Protein AF-A0A9D5W1C6-F1 (afdb_monomer_lite)

Sequence (98 aa):
MKKLWIACAALAALLLAGCNEDRRTTWDHGEATKEIFASQIANPEAGKSNAPGAGLDGKAAERVIKTYQEGDDKTKQSGPAPAINLNLNSGGSQGSGQ

Radius of gyration: 28.52 Å; chains: 1; bounding box: 91×37×38 Å

Structure (mmCIF, N/CA/C/O backbone):
data_AF-A0A9D5W1C6-F1
#
_entry.id   AF-A0A9D5W1C6-F1
#
loop_
_atom_site.group_PDB
_atom_site.id
_atom_site.type_symbol
_atom_site.label_atom_id
_atom_site.label_alt_id
_atom_site.label_comp_id
_atom_site.label_asym_id
_atom_site.label_entity_id
_atom_site.label_seq_id
_atom_site.pdbx_PDB_ins_code
_atom_site.Cartn_x
_atom_site.Cartn_y
_atom_site.Cartn_z
_atom_site.occupancy
_atom_site.B_iso_or_equiv
_atom_site.auth_seq_id
_atom_site.auth_comp_id
_atom_site.auth_asym_id
_atom_site.auth_atom_id
_atom_site.pdbx_PDB_model_num
ATOM 1 N N . MET A 1 1 ? 59.633 8.986 -5.855 1.00 62.00 1 MET A N 1
ATOM 2 C CA . MET A 1 1 ? 58.925 8.362 -6.997 1.00 62.00 1 MET A CA 1
ATOM 3 C C . MET A 1 1 ? 58.059 7.172 -6.578 1.00 62.00 1 MET A C 1
ATOM 5 O O . MET A 1 1 ? 56.850 7.321 -6.593 1.00 62.00 1 MET A O 1
ATOM 9 N N . LYS A 1 2 ? 58.609 6.036 -6.113 1.00 72.88 2 LYS A N 1
ATOM 10 C CA . LYS A 1 2 ? 57.812 4.827 -5.775 1.00 72.88 2 LYS A CA 1
ATOM 11 C C . LYS A 1 2 ? 56.730 5.040 -4.696 1.00 72.88 2 LYS A C 1
ATOM 13 O O . LYS A 1 2 ? 55.633 4.517 -4.818 1.00 72.88 2 LYS A O 1
ATOM 18 N N . LYS A 1 3 ? 57.009 5.870 -3.682 1.00 76.62 3 LYS A N 1
ATOM 19 C CA . LYS A 1 3 ? 56.049 6.209 -2.611 1.00 76.62 3 LYS A CA 1
ATOM 20 C C . LYS A 1 3 ? 54.852 7.043 -3.103 1.00 76.62 3 LYS A C 1
ATOM 22 O O . LYS A 1 3 ? 53.752 6.868 -2.602 1.00 76.62 3 LYS A O 1
ATOM 27 N N . LEU A 1 4 ? 55.064 7.896 -4.111 1.00 81.19 4 LEU A N 1
ATOM 28 C CA . LEU A 1 4 ? 53.998 8.683 -4.750 1.00 81.19 4 LEU A CA 1
ATOM 29 C C . LEU A 1 4 ? 53.063 7.793 -5.576 1.00 81.19 4 LEU A C 1
ATOM 31 O O . LEU A 1 4 ? 51.855 7.975 -5.534 1.00 81.19 4 LEU A O 1
ATOM 35 N N . TRP A 1 5 ? 53.609 6.786 -6.261 1.00 84.56 5 TRP A N 1
ATOM 36 C CA . TRP A 1 5 ? 52.810 5.819 -7.019 1.00 84.56 5 TRP A CA 1
ATOM 37 C C . TRP A 1 5 ? 51.907 4.967 -6.121 1.00 84.56 5 TRP A C 1
ATOM 39 O O . TRP A 1 5 ? 50.742 4.762 -6.447 1.00 84.56 5 TRP A O 1
ATOM 49 N N . ILE A 1 6 ? 52.415 4.531 -4.964 1.00 88.19 6 ILE A N 1
ATOM 50 C CA . ILE A 1 6 ? 51.622 3.778 -3.980 1.00 88.19 6 ILE A CA 1
ATOM 51 C C . ILE A 1 6 ? 50.494 4.650 -3.408 1.00 88.19 6 ILE A C 1
ATOM 53 O O . ILE A 1 6 ? 49.366 4.183 -3.287 1.00 88.19 6 ILE A O 1
ATOM 57 N N . ALA A 1 7 ? 50.773 5.924 -3.113 1.00 87.62 7 ALA A N 1
ATOM 58 C CA . ALA A 1 7 ? 49.762 6.856 -2.615 1.00 87.62 7 ALA A CA 1
ATOM 59 C C . ALA A 1 7 ? 48.650 7.122 -3.646 1.00 87.62 7 ALA A C 1
ATOM 61 O O . ALA A 1 7 ? 47.473 7.083 -3.294 1.00 87.62 7 ALA A O 1
ATOM 62 N N . CYS A 1 8 ? 48.999 7.319 -4.922 1.00 86.38 8 CYS A N 1
ATOM 63 C CA . CYS A 1 8 ? 48.006 7.491 -5.985 1.00 86.38 8 CYS A CA 1
ATOM 64 C C . CYS A 1 8 ? 47.157 6.232 -6.204 1.00 86.38 8 CYS A C 1
ATOM 66 O O . CYS A 1 8 ? 45.949 6.343 -6.396 1.00 86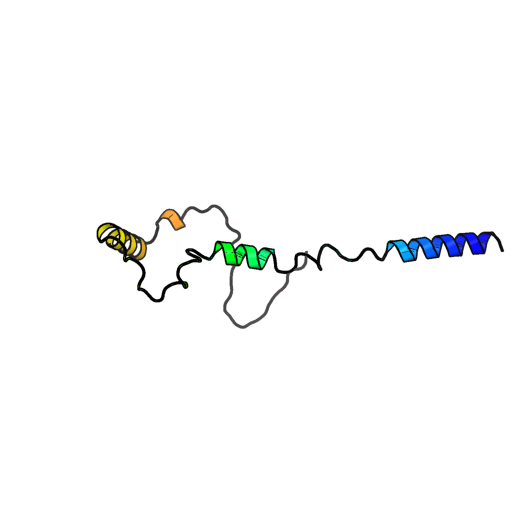.38 8 CYS A O 1
ATOM 68 N N . ALA A 1 9 ? 47.760 5.040 -6.144 1.00 85.69 9 ALA A N 1
ATOM 69 C CA . ALA A 1 9 ? 47.028 3.782 -6.281 1.00 85.69 9 ALA A CA 1
ATOM 70 C C . ALA A 1 9 ? 46.052 3.550 -5.114 1.00 85.69 9 ALA A C 1
ATOM 72 O O . ALA A 1 9 ? 44.913 3.143 -5.334 1.00 85.69 9 ALA A O 1
ATOM 73 N N . ALA A 1 10 ? 46.470 3.864 -3.883 1.00 85.19 10 ALA A N 1
ATOM 74 C CA . ALA A 1 10 ? 45.605 3.785 -2.709 1.00 85.19 10 ALA A CA 1
ATOM 75 C C . ALA A 1 10 ? 44.428 4.769 -2.804 1.00 85.19 10 ALA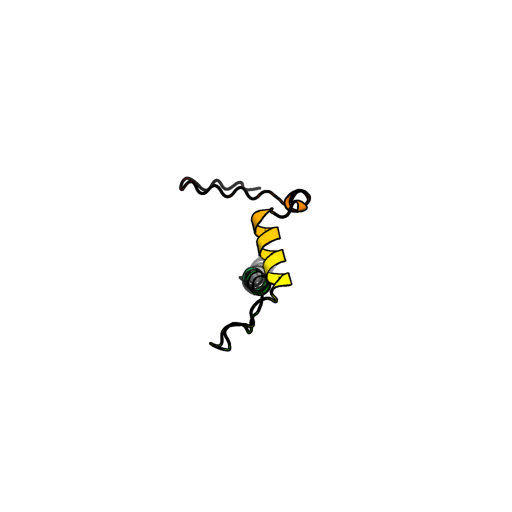 A C 1
ATOM 77 O O . ALA A 1 10 ? 43.287 4.391 -2.544 1.00 85.19 10 ALA A O 1
ATOM 78 N N . LEU A 1 11 ? 44.690 6.007 -3.236 1.00 84.06 11 LEU A N 1
ATOM 79 C CA . LEU A 1 11 ? 43.651 7.018 -3.417 1.00 84.06 11 LEU A CA 1
ATOM 80 C C . LEU A 1 11 ? 42.647 6.600 -4.502 1.00 84.06 11 LEU A C 1
ATOM 82 O O . LEU A 1 11 ? 41.446 6.665 -4.271 1.00 84.06 11 LEU A O 1
ATOM 86 N N . ALA A 1 12 ? 43.111 6.083 -5.642 1.00 82.25 12 ALA A N 1
ATOM 87 C CA . ALA A 1 12 ? 42.229 5.579 -6.696 1.00 82.25 12 ALA A CA 1
ATOM 88 C C . ALA A 1 12 ? 41.318 4.433 -6.213 1.00 82.25 12 ALA A C 1
ATOM 90 O O . ALA A 1 12 ? 40.130 4.424 -6.528 1.00 82.25 12 ALA A O 1
ATOM 91 N N . ALA A 1 13 ? 41.836 3.506 -5.400 1.00 79.69 13 ALA A N 1
ATOM 92 C CA . ALA A 1 13 ? 41.035 2.417 -4.836 1.00 79.69 13 ALA A CA 1
ATOM 93 C C . ALA A 1 13 ? 39.931 2.922 -3.884 1.00 79.69 13 ALA A C 1
ATOM 95 O O . ALA A 1 13 ? 38.813 2.408 -3.909 1.00 79.69 13 ALA A O 1
ATOM 96 N N . LEU A 1 14 ? 40.218 3.959 -3.090 1.00 78.56 14 LEU A N 1
ATOM 97 C CA . LEU A 1 14 ? 39.238 4.608 -2.211 1.00 78.56 14 LEU A CA 1
ATOM 98 C C . LEU A 1 14 ? 38.136 5.328 -3.000 1.00 78.56 14 LEU A C 1
ATOM 100 O O . LEU A 1 14 ? 36.972 5.254 -2.613 1.00 78.56 14 LEU A O 1
ATOM 104 N N . LEU A 1 15 ? 38.476 5.977 -4.121 1.00 76.50 15 LEU A N 1
ATOM 105 C CA . LEU A 1 15 ? 37.480 6.630 -4.977 1.00 76.50 15 LEU A CA 1
ATOM 106 C C . LEU A 1 15 ? 36.552 5.622 -5.678 1.00 76.50 15 LEU A C 1
ATOM 108 O O . LEU A 1 15 ? 35.376 5.919 -5.868 1.00 76.50 15 LEU A O 1
ATOM 112 N N . LEU A 1 16 ? 37.041 4.429 -6.032 1.00 71.19 16 LEU A N 1
ATOM 113 C CA . LEU A 1 16 ? 36.213 3.396 -6.671 1.00 71.19 16 LEU A CA 1
ATOM 114 C C . LEU A 1 16 ? 35.280 2.667 -5.688 1.00 71.19 16 LEU A C 1
ATOM 116 O O . LEU A 1 16 ? 34.225 2.189 -6.099 1.00 71.19 16 LEU A O 1
ATOM 120 N N . ALA A 1 17 ? 35.620 2.602 -4.397 1.00 66.81 17 ALA A N 1
ATOM 121 C CA . ALA A 1 17 ? 34.784 1.950 -3.383 1.00 66.81 17 ALA A CA 1
ATOM 122 C C . ALA A 1 17 ? 33.488 2.727 -3.050 1.00 66.81 17 ALA A C 1
ATOM 124 O O . ALA A 1 17 ? 32.559 2.153 -2.481 1.00 66.81 17 ALA A O 1
ATOM 125 N N . GLY A 1 18 ? 33.413 4.013 -3.415 1.00 61.59 18 GLY A N 1
ATOM 126 C CA . GLY A 1 18 ? 32.253 4.882 -3.183 1.00 61.59 18 GLY A CA 1
ATOM 127 C C . GLY A 1 18 ? 31.131 4.768 -4.221 1.00 61.59 18 GLY A C 1
ATOM 128 O O . GLY A 1 18 ? 30.053 5.303 -3.990 1.00 61.59 18 GLY A O 1
ATOM 129 N N . CYS A 1 19 ? 31.338 4.059 -5.336 1.00 66.38 19 CYS A N 1
ATOM 130 C CA . CYS A 1 19 ? 30.323 3.884 -6.383 1.00 66.38 19 CYS A CA 1
ATOM 131 C C . CYS A 1 19 ? 29.405 2.672 -6.117 1.00 66.38 19 CYS A C 1
ATOM 133 O O . CYS A 1 19 ? 29.035 1.941 -7.034 1.00 66.38 19 CYS A O 1
ATOM 135 N N . ASN A 1 20 ? 29.072 2.408 -4.849 1.00 59.62 20 ASN A N 1
ATOM 136 C CA . ASN A 1 20 ? 27.964 1.508 -4.541 1.00 59.62 20 ASN A CA 1
ATOM 137 C C . ASN A 1 20 ? 26.674 2.291 -4.783 1.00 59.62 20 ASN A C 1
ATOM 139 O O . ASN A 1 20 ? 26.228 3.042 -3.918 1.00 59.62 20 ASN A O 1
ATOM 143 N N . GLU A 1 21 ? 26.139 2.130 -5.994 1.00 63.09 21 GLU A N 1
ATOM 144 C CA . GLU A 1 21 ? 24.781 2.507 -6.383 1.00 63.09 21 GLU A CA 1
ATOM 145 C C . GLU A 1 21 ? 23.820 2.208 -5.223 1.00 63.09 21 GLU A C 1
ATOM 147 O O . GLU A 1 21 ? 23.789 1.085 -4.702 1.00 63.09 21 GLU A O 1
ATOM 152 N N . ASP A 1 22 ? 23.075 3.220 -4.780 1.00 62.31 22 ASP A N 1
ATOM 153 C CA . ASP A 1 22 ? 22.144 3.090 -3.667 1.00 62.31 22 ASP A CA 1
ATOM 154 C C . ASP A 1 22 ? 20.989 2.158 -4.066 1.00 62.31 22 ASP A C 1
ATOM 156 O O . ASP A 1 22 ? 19.969 2.545 -4.645 1.00 62.31 22 ASP A O 1
ATOM 160 N N . ARG A 1 23 ? 21.180 0.873 -3.766 1.00 58.34 23 ARG A N 1
ATOM 161 C CA . ARG A 1 23 ? 20.192 -0.181 -3.989 1.00 58.34 23 ARG A CA 1
ATOM 162 C C . ARG A 1 23 ? 18.991 -0.049 -3.049 1.00 58.34 23 ARG A C 1
ATOM 164 O O . ARG A 1 23 ? 17.959 -0.651 -3.323 1.00 58.34 23 ARG A O 1
ATOM 171 N N . ARG A 1 24 ? 19.104 0.699 -1.939 1.00 57.75 24 ARG A N 1
ATOM 172 C CA . ARG A 1 24 ? 18.013 0.848 -0.958 1.00 57.75 24 ARG A CA 1
ATOM 173 C C . ARG A 1 24 ? 16.927 1.797 -1.429 1.00 57.75 24 ARG A C 1
ATOM 175 O O . ARG A 1 24 ? 15.789 1.661 -0.994 1.00 57.75 24 ARG A O 1
ATOM 182 N N . THR A 1 25 ? 17.273 2.756 -2.275 1.00 58.72 25 THR A N 1
ATOM 183 C CA . THR A 1 25 ? 16.306 3.703 -2.816 1.00 58.72 25 THR A CA 1
ATOM 184 C C . THR A 1 25 ? 15.779 3.185 -4.152 1.00 58.72 25 THR A C 1
ATOM 186 O O . THR A 1 25 ? 14.606 2.859 -4.270 1.00 58.72 25 THR A O 1
ATOM 189 N N . THR A 1 26 ? 16.637 2.957 -5.136 1.00 59.97 26 THR A N 1
ATOM 190 C CA . THR A 1 26 ? 16.213 2.929 -6.547 1.00 59.97 26 THR A CA 1
ATOM 191 C C . THR A 1 26 ? 15.351 1.747 -7.024 1.00 59.97 26 THR A C 1
ATOM 193 O O . THR A 1 26 ? 14.653 1.911 -8.024 1.00 59.97 26 THR A O 1
ATOM 196 N N . TRP A 1 27 ? 15.360 0.579 -6.367 1.00 61.81 27 TRP A N 1
ATOM 197 C CA . TRP A 1 27 ? 14.705 -0.632 -6.907 1.00 61.81 27 TRP A CA 1
ATOM 198 C C . TRP A 1 27 ? 13.303 -0.917 -6.349 1.00 61.81 27 TRP A C 1
ATOM 200 O O . TRP A 1 27 ? 12.443 -1.360 -7.106 1.00 61.81 27 TRP A O 1
ATOM 210 N N . ASP A 1 28 ? 13.043 -0.597 -5.077 1.00 68.62 28 ASP A N 1
ATOM 211 C CA . ASP A 1 28 ? 11.783 -0.947 -4.390 1.00 68.62 28 ASP A CA 1
ATOM 212 C C . ASP A 1 28 ? 10.888 0.277 -4.112 1.00 68.62 28 ASP A C 1
ATOM 214 O O . ASP A 1 28 ? 9.932 0.227 -3.328 1.00 68.62 28 ASP A O 1
ATOM 218 N N . HIS A 1 29 ? 11.182 1.416 -4.746 1.00 70.75 29 HIS A N 1
ATOM 219 C CA . HIS A 1 29 ? 10.371 2.620 -4.596 1.00 70.75 29 HIS A CA 1
ATOM 220 C C . HIS A 1 29 ? 8.910 2.370 -4.993 1.00 70.75 29 HIS A C 1
ATOM 222 O O . HIS A 1 29 ? 8.585 1.972 -6.112 1.00 70.75 29 HIS A O 1
ATOM 228 N N . GLY A 1 30 ? 8.011 2.659 -4.053 1.00 76.12 30 GLY A N 1
ATOM 229 C CA . GLY A 1 30 ? 6.571 2.532 -4.248 1.00 76.12 30 GLY A CA 1
ATOM 230 C C . GLY A 1 30 ? 6.031 1.113 -4.086 1.00 76.12 30 GLY A C 1
ATOM 231 O O . GLY A 1 30 ? 4.817 0.950 -4.159 1.00 76.12 30 GLY A O 1
ATOM 232 N N . GLU A 1 31 ? 6.867 0.106 -3.818 1.00 81.38 31 GLU A N 1
ATOM 233 C CA . GLU A 1 31 ? 6.391 -1.269 -3.628 1.00 81.38 31 GLU A CA 1
ATOM 234 C C . GLU A 1 31 ? 5.529 -1.397 -2.370 1.00 81.38 31 GLU A C 1
ATOM 236 O O . GLU A 1 31 ? 4.405 -1.881 -2.445 1.00 81.38 31 GLU A O 1
ATOM 241 N N . ALA A 1 32 ? 5.968 -0.806 -1.254 1.00 77.38 32 ALA A N 1
ATOM 242 C CA . ALA A 1 32 ? 5.159 -0.717 -0.036 1.00 77.38 32 ALA A CA 1
ATOM 243 C C . ALA A 1 32 ? 3.813 -0.007 -0.279 1.00 77.38 32 ALA A C 1
ATOM 245 O O . ALA A 1 32 ? 2.782 -0.394 0.263 1.00 77.38 32 ALA A O 1
ATOM 246 N N . THR A 1 33 ? 3.793 1.027 -1.125 1.00 83.31 33 THR A N 1
ATOM 247 C CA . THR A 1 33 ? 2.555 1.731 -1.481 1.00 83.31 33 THR A CA 1
ATOM 248 C C . THR A 1 33 ? 1.635 0.839 -2.309 1.00 83.31 33 THR A C 1
ATOM 250 O O . THR A 1 33 ? 0.450 0.751 -2.000 1.00 83.31 33 THR A O 1
ATOM 253 N N . LYS A 1 34 ? 2.160 0.140 -3.323 1.00 84.88 34 LYS A N 1
ATOM 254 C CA . LYS A 1 34 ? 1.387 -0.814 -4.134 1.00 84.88 34 LYS A CA 1
ATOM 255 C C . LYS A 1 34 ? 0.843 -1.961 -3.288 1.00 84.88 34 LYS A C 1
ATOM 257 O O . LYS A 1 34 ? -0.309 -2.336 -3.472 1.00 84.88 34 LYS A O 1
ATOM 262 N N . GLU A 1 35 ? 1.637 -2.482 -2.358 1.00 84.19 35 GLU A N 1
ATOM 263 C CA . GLU A 1 35 ? 1.237 -3.551 -1.442 1.00 84.19 35 GLU A CA 1
ATOM 264 C C . GLU A 1 35 ? 0.098 -3.095 -0.523 1.00 84.19 35 GLU A C 1
ATOM 266 O O . GLU A 1 35 ? -0.934 -3.762 -0.425 1.00 84.19 35 GLU A O 1
ATOM 271 N N . ILE A 1 36 ? 0.226 -1.907 0.074 1.00 82.75 36 ILE A N 1
ATOM 272 C CA . ILE A 1 36 ? -0.834 -1.313 0.892 1.00 82.75 36 ILE A CA 1
ATOM 273 C C . ILE A 1 36 ? -2.103 -1.105 0.057 1.00 82.75 36 ILE A C 1
ATOM 275 O O . ILE A 1 36 ? -3.185 -1.488 0.500 1.00 82.75 36 ILE A O 1
ATOM 279 N N . PHE A 1 37 ? -2.000 -0.559 -1.156 1.00 85.62 37 PHE A N 1
ATOM 280 C CA . PHE A 1 37 ? -3.160 -0.402 -2.037 1.00 85.62 37 PHE A CA 1
ATOM 281 C C . PHE A 1 37 ? -3.801 -1.743 -2.396 1.00 85.62 37 PHE A C 1
ATOM 283 O O . PHE A 1 37 ? -5.021 -1.860 -2.333 1.00 85.62 37 PHE A O 1
ATOM 290 N N . ALA A 1 38 ? -3.007 -2.766 -2.715 1.00 83.25 38 ALA A N 1
ATOM 291 C CA . ALA A 1 38 ? -3.518 -4.102 -3.002 1.00 83.25 38 ALA A CA 1
ATOM 292 C C . ALA A 1 38 ? -4.274 -4.690 -1.800 1.00 83.25 38 ALA A C 1
ATOM 294 O O . ALA A 1 38 ? -5.345 -5.265 -1.981 1.00 83.25 38 ALA A O 1
ATOM 295 N N . SER A 1 39 ? -3.783 -4.476 -0.574 1.00 80.81 39 SER A N 1
ATOM 296 C CA . SER A 1 39 ? -4.460 -4.930 0.651 1.00 80.81 39 SER A CA 1
ATOM 297 C C . SER A 1 39 ? -5.800 -4.231 0.925 1.00 80.81 39 SER A C 1
ATOM 299 O O . SER A 1 39 ? -6.645 -4.776 1.631 1.00 80.81 39 SER A O 1
ATOM 301 N N . GLN A 1 40 ? -6.017 -3.040 0.358 1.00 81.31 40 GLN A N 1
ATOM 302 C CA . GLN A 1 40 ? -7.267 -2.288 0.501 1.00 81.31 40 GLN A CA 1
ATOM 303 C C . GLN A 1 40 ? -8.339 -2.716 -0.513 1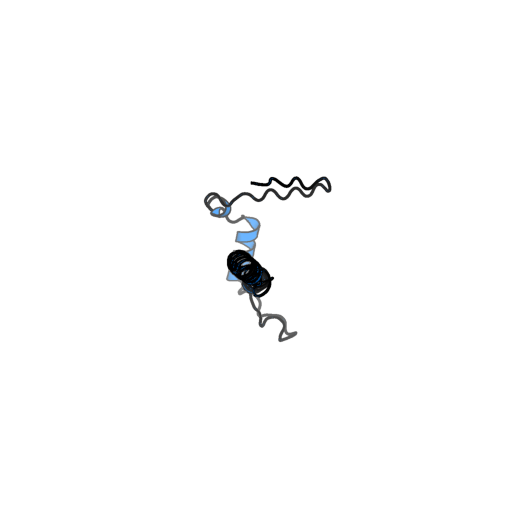.00 81.31 40 GLN A C 1
ATOM 305 O O . GLN A 1 40 ? -9.511 -2.362 -0.361 1.00 81.31 40 GLN A O 1
ATOM 310 N N . ILE A 1 41 ? -7.976 -3.480 -1.550 1.00 83.31 41 ILE A N 1
ATOM 311 C CA . ILE A 1 41 ? -8.923 -3.953 -2.561 1.00 83.31 41 ILE A CA 1
ATOM 312 C C . ILE A 1 41 ? -9.698 -5.151 -1.999 1.00 83.31 41 ILE A C 1
ATOM 314 O O . ILE A 1 41 ? -9.224 -6.283 -2.006 1.00 83.31 41 ILE A O 1
ATOM 318 N N . ALA A 1 42 ? -10.931 -4.903 -1.550 1.00 78.25 42 ALA A N 1
ATOM 319 C CA . ALA A 1 42 ? -11.803 -5.941 -0.993 1.00 78.25 42 ALA A CA 1
ATOM 320 C C . ALA A 1 42 ? -12.229 -7.007 -2.024 1.00 78.25 42 ALA A C 1
ATOM 322 O O . ALA A 1 42 ? -12.403 -8.173 -1.677 1.00 78.25 42 ALA A O 1
ATOM 323 N N . ASN A 1 43 ? -12.414 -6.615 -3.290 1.00 78.44 43 ASN A N 1
ATOM 324 C CA . ASN A 1 43 ? -12.717 -7.534 -4.387 1.00 78.44 43 ASN A CA 1
ATOM 325 C C . ASN A 1 43 ? -12.145 -6.997 -5.717 1.00 78.44 43 ASN A C 1
ATOM 327 O O . ASN A 1 43 ? -12.753 -6.105 -6.316 1.00 78.44 43 ASN A O 1
ATOM 331 N N . PRO A 1 44 ? -11.014 -7.533 -6.210 1.00 77.12 44 PRO A N 1
ATOM 332 C CA . PRO A 1 44 ? -10.392 -7.070 -7.454 1.00 77.12 44 PRO A CA 1
ATOM 333 C C . PRO A 1 44 ? -11.236 -7.369 -8.704 1.00 77.12 44 PRO A C 1
ATOM 335 O O . PRO A 1 44 ? -11.070 -6.728 -9.738 1.00 77.12 44 PRO A O 1
ATOM 338 N N . GLU A 1 45 ? -12.178 -8.309 -8.615 1.00 78.31 45 GLU A N 1
ATOM 339 C CA . GLU A 1 45 ? -13.024 -8.739 -9.730 1.00 78.31 45 GLU A CA 1
ATOM 340 C C . GLU A 1 45 ? -14.297 -7.889 -9.876 1.00 78.31 45 GLU A C 1
ATOM 342 O O . GLU A 1 45 ? -15.001 -8.004 -10.880 1.00 78.31 45 GLU A O 1
ATOM 347 N N . ALA A 1 46 ? -14.595 -7.012 -8.907 1.00 71.88 46 ALA A N 1
ATOM 348 C CA . ALA A 1 46 ? -15.842 -6.243 -8.852 1.00 71.88 46 ALA A CA 1
ATOM 349 C C . ALA A 1 46 ? -16.067 -5.326 -10.070 1.00 71.88 46 ALA A C 1
ATOM 351 O O . ALA A 1 46 ? -17.208 -5.020 -10.394 1.00 71.88 46 ALA A O 1
ATOM 352 N N . GLY A 1 47 ? -15.000 -4.914 -10.764 1.00 74.44 47 GLY A N 1
ATOM 353 C CA . GLY A 1 47 ? -15.079 -4.077 -11.967 1.00 74.44 47 GLY A CA 1
ATOM 354 C C . GLY A 1 47 ? -15.197 -4.839 -13.294 1.00 74.44 47 GLY A C 1
ATOM 355 O O . GLY A 1 47 ? -15.327 -4.207 -14.338 1.00 74.44 47 GLY A O 1
ATOM 356 N N . LYS A 1 48 ? -15.129 -6.179 -13.302 1.00 81.06 48 LYS A N 1
ATOM 357 C CA . LYS A 1 48 ? -15.119 -6.969 -14.554 1.00 81.06 48 LYS A CA 1
ATOM 358 C C . LYS A 1 48 ? -16.493 -7.120 -15.202 1.00 81.06 48 LYS A C 1
ATOM 360 O O . LYS A 1 48 ? -16.584 -7.476 -16.374 1.00 81.06 48 LYS A O 1
ATOM 365 N N . SER A 1 49 ? -17.555 -6.866 -14.448 1.00 77.81 49 SER A N 1
ATOM 366 C CA . SER A 1 49 ? -18.934 -6.929 -14.915 1.00 77.81 49 SER A CA 1
ATOM 367 C C . SER A 1 49 ? -19.665 -5.662 -14.497 1.00 77.81 49 SER A C 1
ATOM 369 O O . SER A 1 49 ? -19.556 -5.235 -13.354 1.00 77.81 49 SER A O 1
ATOM 371 N N . ASN A 1 50 ? -20.455 -5.095 -15.408 1.00 74.56 50 ASN A N 1
ATOM 372 C CA . ASN A 1 50 ? -21.361 -3.985 -15.096 1.00 74.56 50 ASN A CA 1
ATOM 373 C C . ASN A 1 50 ? -22.666 -4.465 -14.435 1.00 74.56 50 ASN A C 1
ATOM 375 O O . ASN A 1 50 ? -23.571 -3.666 -14.197 1.00 74.56 50 ASN A O 1
ATOM 379 N N . ALA A 1 51 ? -22.805 -5.773 -14.190 1.00 76.12 51 ALA A N 1
ATOM 380 C CA . ALA A 1 51 ? -23.950 -6.303 -13.471 1.00 76.12 51 ALA A CA 1
ATOM 381 C C . ALA A 1 51 ? -23.905 -5.832 -12.007 1.00 76.12 51 ALA A C 1
ATOM 383 O O . ALA A 1 51 ? -22.838 -5.874 -11.389 1.00 76.12 51 ALA A O 1
ATOM 384 N N . PRO A 1 52 ? -25.046 -5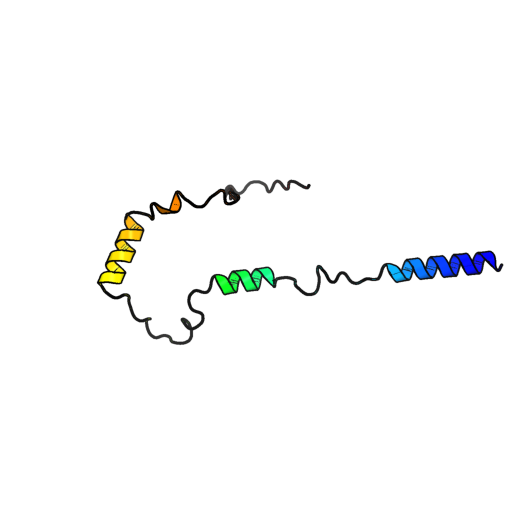.429 -11.422 1.00 70.31 52 PRO A N 1
ATOM 385 C CA . PRO A 1 52 ? -25.132 -5.201 -9.988 1.00 70.31 52 PRO A CA 1
ATOM 386 C C . PRO A 1 52 ? -24.638 -6.441 -9.233 1.00 70.31 52 PRO A C 1
ATOM 388 O O . PRO A 1 52 ? -25.031 -7.564 -9.559 1.00 70.31 52 PRO A O 1
ATOM 391 N N . GLY A 1 53 ? -23.769 -6.246 -8.239 1.00 69.75 53 GLY A N 1
ATOM 392 C CA . GLY A 1 53 ? -23.328 -7.338 -7.374 1.00 69.75 53 GLY A CA 1
ATOM 393 C C . GLY A 1 53 ? -24.520 -8.011 -6.688 1.00 69.75 53 GLY A C 1
ATOM 394 O O . GLY A 1 53 ? -25.549 -7.374 -6.448 1.00 69.75 53 GLY A O 1
ATOM 395 N N . ALA A 1 54 ? -24.386 -9.299 -6.362 1.00 76.38 54 ALA A N 1
ATOM 396 C CA . ALA A 1 54 ? -25.379 -9.977 -5.538 1.00 76.38 54 ALA A CA 1
ATOM 397 C C . ALA A 1 54 ? -25.543 -9.201 -4.219 1.00 76.38 54 ALA A C 1
ATOM 399 O O . ALA A 1 54 ? -24.560 -8.932 -3.525 1.00 76.38 54 ALA A O 1
ATOM 400 N N . GLY A 1 55 ? -26.775 -8.790 -3.911 1.00 77.00 55 GLY A N 1
ATOM 401 C CA . GLY A 1 55 ? -27.081 -8.081 -2.671 1.00 77.00 55 GLY A CA 1
ATOM 402 C C . GLY A 1 55 ? -26.816 -8.943 -1.434 1.00 77.00 55 GLY A C 1
ATOM 403 O O . GLY A 1 55 ? -26.627 -10.157 -1.521 1.00 77.00 55 GLY A O 1
ATOM 404 N N . LEU A 1 56 ? -26.825 -8.313 -0.261 1.00 81.81 56 LEU A N 1
ATOM 405 C CA . LEU A 1 56 ? -26.768 -9.040 1.004 1.00 81.81 56 LEU A CA 1
ATOM 406 C C . LEU A 1 56 ? -28.084 -9.796 1.238 1.00 81.81 56 LEU A C 1
ATOM 408 O O . LEU A 1 56 ? -29.163 -9.268 0.971 1.00 81.81 56 LEU A O 1
ATOM 412 N N . ASP A 1 57 ? -27.995 -11.005 1.795 1.00 86.69 57 ASP A N 1
ATOM 413 C CA . ASP A 1 57 ? -29.161 -11.693 2.359 1.00 86.69 57 ASP A CA 1
ATOM 414 C C . ASP A 1 57 ? -29.849 -10.796 3.401 1.00 86.69 57 ASP A C 1
ATOM 416 O O . ASP A 1 57 ? -29.171 -10.079 4.137 1.00 86.69 57 ASP A O 1
ATOM 420 N N . GLY A 1 58 ? -31.180 -10.843 3.508 1.00 85.62 58 GLY A N 1
ATOM 421 C CA . GLY A 1 58 ? -31.939 -9.935 4.377 1.00 85.62 58 GLY A CA 1
ATOM 422 C C . GLY A 1 58 ? -31.463 -9.938 5.836 1.00 85.62 58 GLY A C 1
ATOM 423 O O . GLY A 1 58 ? -31.321 -8.877 6.440 1.00 85.62 58 GLY A O 1
ATOM 424 N N . LYS A 1 59 ? -31.101 -11.109 6.381 1.00 88.38 59 LYS A N 1
ATOM 425 C CA . LYS A 1 59 ? -30.562 -11.223 7.750 1.00 88.38 59 LYS A CA 1
ATOM 426 C C . LYS A 1 59 ? -29.126 -10.718 7.858 1.00 88.38 59 LYS A C 1
ATOM 428 O O . LYS A 1 59 ? -28.669 -10.328 8.933 1.00 88.38 59 LYS A O 1
ATOM 433 N N . ALA A 1 60 ? -28.356 -10.800 6.776 1.00 84.31 60 ALA A N 1
ATOM 434 C CA . ALA A 1 60 ? -27.025 -10.210 6.714 1.00 84.31 60 ALA A CA 1
ATOM 435 C C . ALA A 1 60 ? -27.116 -8.678 6.629 1.00 84.31 60 ALA A C 1
ATOM 437 O O . ALA A 1 60 ? -26.426 -7.999 7.381 1.00 84.31 60 ALA A O 1
ATOM 438 N N . ALA A 1 61 ? -28.014 -8.145 5.798 1.00 85.75 61 ALA A N 1
ATOM 439 C CA . ALA A 1 61 ? -28.260 -6.714 5.657 1.00 85.75 61 ALA A CA 1
ATOM 440 C C . ALA A 1 61 ? -28.728 -6.076 6.975 1.00 85.75 61 ALA A C 1
ATOM 442 O O . ALA A 1 61 ? -28.174 -5.063 7.392 1.00 85.75 61 ALA A O 1
ATOM 443 N N . GLU A 1 62 ? -29.682 -6.703 7.669 1.00 88.62 62 GLU A N 1
ATOM 444 C CA . GLU A 1 62 ? -30.161 -6.239 8.977 1.00 88.62 62 GLU A CA 1
ATOM 445 C C . GLU A 1 62 ? -29.026 -6.170 10.007 1.00 88.62 62 GLU A C 1
ATOM 447 O O . GLU A 1 62 ? -28.879 -5.168 10.704 1.00 88.62 62 GLU A O 1
ATOM 452 N N . ARG A 1 63 ? -28.167 -7.198 10.061 1.00 85.62 63 ARG A N 1
ATOM 453 C CA . ARG A 1 63 ? -26.994 -7.204 10.948 1.00 85.62 63 ARG A CA 1
ATOM 454 C C . ARG A 1 63 ? -26.008 -6.090 10.612 1.00 85.62 63 ARG A C 1
ATOM 456 O O . ARG A 1 63 ? -25.540 -5.431 11.529 1.00 85.62 63 ARG A O 1
ATOM 463 N N . VAL A 1 64 ? -25.725 -5.854 9.331 1.00 85.81 64 VAL A N 1
ATOM 464 C CA . VAL A 1 64 ? -24.829 -4.768 8.896 1.00 85.81 64 VAL A CA 1
ATOM 465 C C . VAL A 1 64 ? -25.386 -3.402 9.298 1.00 85.81 64 VAL A C 1
ATOM 467 O O . VAL A 1 64 ? -24.651 -2.587 9.847 1.00 85.81 64 VAL A O 1
ATOM 470 N N . ILE A 1 65 ? -26.683 -3.163 9.077 1.00 86.38 65 ILE A N 1
ATOM 471 C CA . ILE A 1 65 ? -27.344 -1.908 9.465 1.00 86.38 65 ILE A CA 1
ATOM 472 C C . ILE A 1 65 ? -27.299 -1.726 10.982 1.00 86.38 65 ILE A C 1
ATOM 474 O O . ILE A 1 65 ? -26.951 -0.648 11.458 1.00 86.38 65 ILE A O 1
ATOM 478 N N . LYS A 1 66 ? -27.607 -2.782 11.739 1.00 88.19 66 LYS A N 1
ATOM 479 C CA . LYS A 1 66 ? -27.578 -2.759 13.199 1.00 88.19 66 LYS A CA 1
ATOM 480 C C . LYS A 1 66 ? -26.178 -2.443 13.732 1.00 88.19 66 LYS A C 1
ATOM 482 O O . LYS A 1 66 ? -26.029 -1.516 14.517 1.00 88.19 66 LYS A O 1
ATOM 487 N N . THR A 1 67 ? -25.147 -3.136 13.246 1.00 84.44 67 THR A N 1
ATOM 488 C CA . THR A 1 67 ? -23.748 -2.872 13.619 1.00 84.44 67 THR A CA 1
ATOM 489 C C . THR A 1 67 ? -23.312 -1.453 13.252 1.00 84.44 67 THR A C 1
ATOM 491 O O . THR A 1 67 ? -22.629 -0.802 14.036 1.00 84.44 67 THR A O 1
ATOM 494 N N . TYR A 1 68 ? -23.735 -0.940 12.093 1.00 81.69 68 TYR A N 1
ATOM 495 C CA . TYR A 1 68 ? -23.435 0.433 11.688 1.00 81.69 68 TYR A CA 1
ATOM 496 C C . TYR A 1 68 ? -24.078 1.476 12.614 1.00 81.69 68 TYR A C 1
ATOM 498 O O . TYR A 1 68 ? -23.437 2.461 12.969 1.00 81.69 68 TYR A O 1
ATOM 506 N N . GLN A 1 69 ? -25.337 1.263 13.005 1.00 85.00 69 GLN A N 1
ATOM 507 C CA . GLN A 1 69 ? -26.088 2.189 13.858 1.00 85.00 69 GLN A CA 1
ATOM 508 C C . GLN A 1 69 ? -25.628 2.161 15.315 1.00 85.00 69 GLN A C 1
ATOM 510 O O . GLN A 1 69 ? -25.545 3.208 15.952 1.00 85.00 69 GLN A O 1
ATOM 515 N N . GLU A 1 70 ? -25.359 0.972 15.847 1.00 85.62 70 GLU A N 1
ATOM 516 C CA . GLU A 1 70 ? -24.968 0.786 17.247 1.00 85.62 70 GLU A CA 1
ATOM 517 C C . GLU A 1 70 ? -23.486 1.117 17.470 1.00 85.62 70 GLU A C 1
ATOM 519 O O . GLU A 1 70 ? -23.092 1.464 18.582 1.00 85.62 70 GLU A O 1
ATOM 524 N N . GLY A 1 71 ? -22.684 1.085 16.400 1.00 66.94 71 GLY A N 1
ATOM 525 C CA . GLY A 1 71 ? -21.235 1.163 16.474 1.00 66.94 71 GLY A CA 1
ATOM 526 C C . GLY A 1 71 ? -20.656 -0.127 17.053 1.00 66.94 71 GLY A C 1
ATOM 527 O O . GLY A 1 71 ? -21.189 -0.727 17.984 1.00 66.94 71 GLY A O 1
ATOM 528 N N . ASP A 1 72 ? -19.533 -0.591 16.510 1.00 67.06 72 ASP A N 1
ATOM 529 C CA . ASP A 1 72 ? -18.817 -1.695 17.137 1.00 67.06 72 ASP A CA 1
ATOM 530 C C . ASP A 1 72 ? -18.242 -1.217 18.479 1.00 67.06 72 ASP A C 1
ATOM 532 O O . ASP A 1 72 ? -17.223 -0.523 18.507 1.00 67.06 72 ASP A O 1
ATOM 536 N N . ASP A 1 73 ? -18.812 -1.665 19.603 1.00 56.97 73 ASP A N 1
ATOM 537 C CA . ASP A 1 73 ? -18.217 -1.524 20.948 1.00 56.97 73 ASP A CA 1
ATOM 538 C C . ASP A 1 73 ? -16.756 -2.031 21.001 1.00 56.97 73 ASP A C 1
ATOM 540 O O . ASP A 1 73 ? -15.969 -1.661 21.876 1.00 56.97 73 ASP A O 1
ATOM 544 N N . LYS A 1 74 ? -16.356 -2.851 20.018 1.00 54.94 74 LYS A N 1
ATOM 545 C CA . LYS A 1 74 ? -14.990 -3.351 19.810 1.00 54.94 74 LYS A CA 1
ATOM 546 C C . LYS A 1 74 ? -13.985 -2.291 19.352 1.00 54.94 74 LYS A C 1
ATOM 548 O O . LYS A 1 74 ? -12.786 -2.542 19.448 1.00 54.94 74 LYS A O 1
ATOM 553 N N . THR A 1 75 ? -14.419 -1.094 18.950 1.00 51.69 75 THR A N 1
ATOM 554 C CA . THR A 1 75 ? -13.504 0.051 18.758 1.00 51.69 75 THR A CA 1
ATOM 555 C C . THR A 1 75 ? -12.853 0.522 20.064 1.00 51.69 75 THR A C 1
ATOM 557 O O . THR A 1 75 ? -11.892 1.286 20.026 1.00 51.69 75 THR A O 1
ATOM 560 N N . LYS A 1 76 ? -13.286 0.014 21.228 1.00 51.41 76 LYS A N 1
ATOM 561 C CA . LYS A 1 76 ? -12.620 0.263 22.515 1.00 51.41 76 LYS A CA 1
ATOM 562 C C . LYS A 1 76 ? -11.422 -0.643 22.812 1.00 51.41 76 LYS A C 1
ATOM 564 O O . LYS A 1 76 ? -10.778 -0.437 23.837 1.00 51.41 76 LYS A O 1
ATOM 569 N N . GLN A 1 77 ? -11.087 -1.620 21.962 1.00 50.75 77 GLN A N 1
ATOM 570 C CA . GLN A 1 77 ? -9.960 -2.514 22.241 1.00 50.75 77 GLN A CA 1
ATOM 571 C C . GLN A 1 77 ? -9.165 -2.908 20.992 1.00 50.75 77 GLN A C 1
ATOM 573 O O . GLN A 1 77 ? -9.097 -4.068 20.601 1.00 50.75 77 GLN A O 1
ATOM 578 N N . SER A 1 78 ? -8.462 -1.936 20.427 1.00 44.84 78 SER A N 1
ATOM 579 C CA . SER A 1 78 ? -7.134 -2.177 19.866 1.00 44.84 78 SER A CA 1
ATOM 580 C C . SER A 1 78 ? -6.146 -1.473 20.792 1.00 44.84 78 SER A C 1
ATOM 582 O O . SER A 1 78 ? -6.298 -0.277 21.038 1.00 44.84 78 SER A O 1
ATOM 584 N N . GLY A 1 79 ? -5.183 -2.219 21.353 1.00 57.09 79 GLY A N 1
ATOM 585 C CA . GLY A 1 79 ? -4.063 -1.665 22.128 1.00 57.09 79 GLY A CA 1
ATOM 586 C C . GLY A 1 79 ? -3.348 -0.542 21.367 1.00 57.09 79 GLY A C 1
ATOM 587 O O . GLY A 1 79 ? -3.665 -0.335 20.199 1.00 57.09 79 GLY A O 1
ATOM 588 N N . PRO A 1 80 ? -2.420 0.198 22.000 1.00 48.84 80 PRO A N 1
ATOM 589 C CA . PRO A 1 80 ? -1.972 1.508 21.530 1.00 48.84 80 PRO A CA 1
ATOM 590 C C . PRO A 1 80 ? -1.435 1.446 20.094 1.00 48.84 80 PRO A C 1
ATOM 592 O O . PRO A 1 80 ? -0.253 1.211 19.861 1.00 48.84 80 PRO A O 1
ATOM 595 N N . ALA A 1 81 ? -2.317 1.662 19.120 1.00 60.34 81 ALA A N 1
ATOM 596 C CA . ALA A 1 81 ? -1.933 2.053 17.785 1.00 60.34 81 ALA A CA 1
ATOM 597 C C . ALA A 1 81 ? -1.314 3.445 17.939 1.00 60.34 81 ALA A C 1
ATOM 599 O O . ALA A 1 81 ? -1.855 4.255 18.704 1.00 60.34 81 ALA A O 1
ATOM 600 N N . PRO A 1 82 ? -0.184 3.746 17.279 1.00 61.97 82 PRO A N 1
ATOM 601 C CA . PRO A 1 82 ? 0.326 5.105 17.274 1.00 61.97 82 PRO A CA 1
ATOM 602 C C . PRO A 1 82 ? -0.793 6.004 16.750 1.00 61.97 82 PRO A C 1
ATOM 604 O O . PRO A 1 82 ? -1.218 5.885 15.602 1.00 61.97 82 PRO A O 1
ATOM 607 N N . ALA A 1 83 ? -1.328 6.850 17.627 1.00 66.38 83 ALA A N 1
ATOM 608 C CA . ALA A 1 83 ? -2.357 7.802 17.263 1.00 66.38 83 ALA A CA 1
ATOM 609 C C . ALA A 1 83 ? -1.723 8.812 16.301 1.00 66.38 83 ALA A C 1
ATOM 611 O O . ALA A 1 83 ? -1.011 9.729 16.717 1.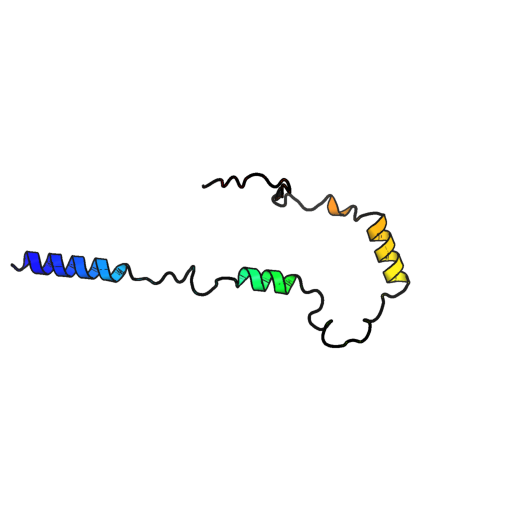00 66.38 83 ALA A O 1
ATOM 612 N N . ILE A 1 84 ? -1.941 8.618 15.002 1.00 71.75 84 ILE A N 1
ATOM 613 C CA . ILE A 1 84 ? -1.567 9.598 13.988 1.00 71.75 84 ILE A CA 1
ATOM 614 C C . ILE A 1 84 ? -2.616 10.706 14.068 1.00 71.75 84 ILE A C 1
ATOM 616 O O . ILE A 1 84 ? -3.728 10.586 13.559 1.00 71.75 84 ILE A O 1
ATOM 620 N N . ASN A 1 85 ? -2.266 11.781 14.769 1.00 68.62 85 ASN A N 1
ATOM 621 C CA . ASN 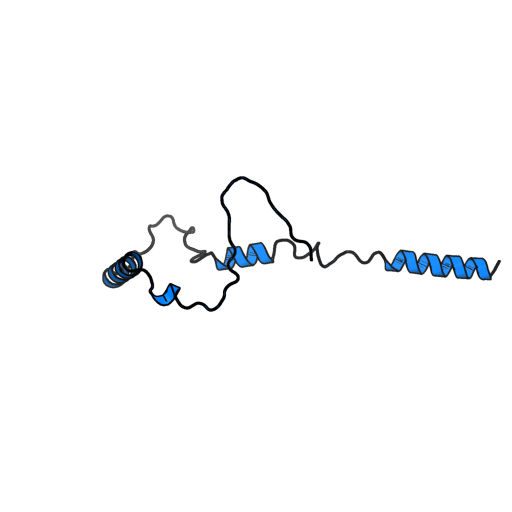A 1 85 ? -3.093 12.975 14.869 1.00 68.62 85 ASN A CA 1
ATOM 622 C C . ASN A 1 85 ? -2.989 13.753 13.551 1.00 68.62 85 ASN A C 1
ATOM 624 O O . ASN A 1 85 ? -2.072 14.548 13.354 1.00 68.62 85 ASN A O 1
ATOM 628 N N . LEU A 1 86 ? -3.919 13.500 12.630 1.00 70.06 86 LEU A N 1
ATOM 629 C CA . LEU A 1 86 ? -4.059 14.270 11.397 1.00 70.06 86 LEU A CA 1
ATOM 630 C C . LEU A 1 86 ? -4.808 15.568 11.710 1.00 70.06 86 LEU A C 1
ATOM 632 O O . LEU A 1 86 ? -6.032 15.591 11.823 1.00 70.06 86 LEU A O 1
ATOM 636 N N . ASN A 1 87 ? -4.061 16.656 11.881 1.00 68.88 87 ASN A N 1
ATOM 637 C CA . ASN A 1 87 ? -4.639 17.986 11.995 1.00 68.88 87 ASN A CA 1
ATOM 638 C C . ASN A 1 87 ? -4.981 18.503 10.585 1.00 68.88 87 ASN A C 1
ATOM 640 O O . ASN A 1 87 ? -4.093 18.748 9.775 1.00 68.88 87 ASN A O 1
ATOM 644 N N . LEU A 1 88 ? -6.276 18.636 10.290 1.00 72.25 88 LEU A N 1
ATOM 645 C CA . LEU A 1 88 ? -6.797 19.148 9.014 1.00 72.25 88 LEU A CA 1
ATOM 646 C C . LEU A 1 88 ? -6.800 20.686 8.937 1.00 72.25 88 LEU A C 1
ATOM 648 O O . LEU A 1 88 ? -7.323 21.250 7.977 1.00 72.25 88 LEU A O 1
ATOM 652 N N . ASN A 1 89 ? -6.234 21.383 9.927 1.00 64.25 89 ASN A N 1
ATOM 653 C CA . ASN A 1 89 ? -6.016 22.817 9.822 1.00 64.25 89 ASN A CA 1
ATOM 654 C C . ASN A 1 89 ? -4.891 23.054 8.812 1.00 64.25 89 ASN A C 1
ATOM 656 O O . ASN A 1 89 ? -3.775 22.561 8.975 1.00 64.25 89 ASN A O 1
ATOM 660 N N . SER A 1 90 ? -5.189 23.808 7.760 1.00 59.69 90 SER A N 1
ATOM 661 C CA . SER A 1 90 ? -4.255 24.192 6.704 1.00 59.69 90 SER A CA 1
ATOM 662 C C . SER A 1 90 ? -3.202 25.175 7.235 1.00 59.69 90 SER A C 1
ATOM 664 O O . SER A 1 90 ? -3.211 26.360 6.903 1.00 59.69 90 SER A O 1
ATOM 666 N N . GLY A 1 91 ? -2.311 24.699 8.101 1.00 56.72 91 GLY A N 1
ATOM 667 C CA . GLY A 1 91 ? -1.336 25.530 8.788 1.00 56.72 91 GLY A CA 1
ATOM 668 C C . GLY A 1 91 ? -0.201 24.719 9.403 1.00 56.72 91 GLY A C 1
ATOM 669 O O . GLY A 1 91 ? -0.230 24.425 10.590 1.00 56.72 91 GLY A O 1
ATOM 670 N N . GLY A 1 92 ? 0.822 24.436 8.591 1.00 52.59 92 GLY A N 1
ATOM 671 C CA . GLY A 1 92 ? 2.193 24.200 9.054 1.00 52.59 92 GLY A CA 1
ATOM 672 C C . GLY A 1 92 ? 2.570 22.754 9.383 1.00 52.59 92 GLY A C 1
ATOM 673 O O . GLY A 1 92 ? 2.292 22.245 10.463 1.00 52.59 92 GLY A O 1
ATOM 674 N N . SER A 1 93 ? 3.321 22.125 8.477 1.00 54.38 93 SER A N 1
ATOM 675 C CA . SER A 1 93 ? 4.103 20.918 8.746 1.00 54.38 93 SER A CA 1
ATOM 676 C C . SER A 1 93 ? 5.249 21.230 9.717 1.00 54.38 93 SER A C 1
ATOM 678 O O . SER A 1 93 ? 6.142 22.007 9.371 1.00 54.38 93 SER A O 1
ATOM 680 N N . GLN A 1 94 ? 5.275 20.608 10.896 1.00 52.44 94 GLN A N 1
ATOM 681 C CA . GLN A 1 94 ? 6.442 20.632 11.780 1.00 52.44 94 GLN A CA 1
ATOM 682 C C . GLN A 1 94 ? 7.086 19.245 11.780 1.00 52.44 94 GLN A C 1
ATOM 684 O O . GLN A 1 94 ? 6.592 18.310 12.402 1.00 52.44 94 GLN A O 1
ATOM 689 N N . GLY A 1 95 ? 8.165 19.110 11.007 1.00 47.72 95 GLY A N 1
ATOM 690 C CA . GLY A 1 95 ? 9.016 17.927 11.015 1.00 47.72 95 GLY A CA 1
ATOM 691 C C . GLY A 1 95 ? 9.868 17.895 12.281 1.00 47.72 95 GLY A C 1
ATOM 692 O O . GLY A 1 95 ? 10.565 18.862 12.583 1.00 47.72 95 GLY A O 1
ATOM 693 N N . SER A 1 96 ? 9.824 16.783 13.010 1.00 37.56 96 SER A N 1
ATOM 694 C CA . SER A 1 96 ? 10.790 16.456 14.055 1.00 37.56 96 SER A CA 1
ATOM 695 C C . SER A 1 96 ? 11.780 15.432 13.504 1.00 37.56 96 SER A C 1
ATOM 697 O O . SER A 1 96 ? 11.467 14.254 13.343 1.00 37.56 96 SER A O 1
ATOM 699 N N . GLY A 1 97 ? 12.979 15.917 13.179 1.00 42.72 97 GLY A N 1
ATOM 700 C CA . GLY A 1 97 ? 14.146 15.070 12.974 1.00 42.72 97 GLY A CA 1
ATOM 701 C C . GLY A 1 97 ? 14.559 14.431 14.298 1.00 42.72 97 GLY A C 1
ATOM 702 O O . GLY A 1 97 ? 14.686 15.126 15.309 1.00 42.72 97 GLY A O 1
ATOM 703 N N . GLN A 1 98 ? 14.729 13.112 14.266 1.00 36.28 98 GLN A N 1
ATOM 704 C CA . GLN A 1 98 ? 15.677 12.391 15.112 1.00 36.28 98 GLN A CA 1
ATOM 705 C C . GLN A 1 98 ? 16.955 12.180 14.307 1.00 36.28 98 GLN A C 1
ATOM 707 O O . GLN A 1 98 ? 16.826 11.973 13.077 1.00 36.28 98 GLN A O 1
#

Secondary structure (DSSP, 8-state):
-HHHHHHHHHHHHHHHHT----HHHHTTTTHHHHHHHHHH-S-TTTTS--SPPPPPPHHHHHHHHHHHHH--GGGG------------SSS-------

pLDDT: mean 71.66, std 13.04, range [36.28, 88.62]

Foldseek 3Di:
DVVVVVVVVVVVVVVVVPPPDPPVDDPCPCVVVVVVVVVPCPDPCPPVDPDPPDDDDPVRVVVVVVCVVVPPPCVVDDPDDPPPPDDPPPDDDDDDDD